Protein AF-A0A084XX07-F1 (afdb_monomer)

Radius of gyration: 15.37 Å; Cα contacts (8 Å, |Δi|>4): 76; chains: 1; bounding box: 34×21×43 Å

Mean predicted aligned error: 8.83 Å

Secondary structure (DSSP, 8-state):
-EEEEEETTTEEEEEEEEEE---SS--HHHHHHHHHHHHT-THHHHS-S-EEEEEEE------PPP-

Nearest PDB structures (foldseek):
  9jxc-assembly2_C  TM=6.181E-01  e=7.928E-02  Acinetobacter baumannii
  6mjn-assembly2_C  TM=6.159E-01  e=1.118E-01  Legionella pneumophila
  9jx6-assembly2_D  TM=6.168E-01  e=1.472E-01  Acinetobacter baumannii
  9jxc-assembly2_D  TM=6.128E-01  e=2.222E-01  Acinetobacter baumannii
  7ckl-assembly1_A  TM=4.842E-01  e=4.896E+00  Mammarenavirus lassaense

pLDDT: mean 75.82, std 13.4, range [44.28, 90.06]

InterPro domains:
  IPR015946 K homology domain-like, alpha/beta [G3DSA:3.30.300.20] (1-62)
  IPR036102 OsmC/Ohr superfamily [SSF82784] (6-50)

Solvent-accessible surface area (backbone atoms only — not comparable to full-atom values): 4367 Å² total; per-residue (Å²): 90,80,48,78,43,80,43,93,95,67,48,78,25,44,32,37,47,47,78,44,78,73,82,71,98,64,51,74,67,54,51,51,53,52,51,54,56,63,71,64,52,71,59,66,74,74,61,79,62,63,58,47,74,46,79,44,75,51,95,63,82,74,78,72,83,79,130

Foldseek 3Di:
DWDWDQDVPQGTAIEAEDEDEDDDQADPVNVVVVVVVVLVDPVCVVVPGHYHYHYDYDPPDPNDDDD

Structure (mmCIF, N/CA/C/O backbone):
data_AF-A0A084XX07-F1
#
_entry.id   AF-A0A084XX07-F1
#
loop_
_atom_site.group_PDB
_atom_site.id
_atom_site.type_symbol
_atom_site.label_atom_id
_atom_site.label_alt_id
_atom_site.label_comp_id
_atom_site.label_asym_id
_atom_site.label_entity_id
_atom_site.label_seq_id
_atom_site.pdbx_PDB_ins_code
_atom_site.Cartn_x
_atom_site.Cartn_y
_atom_site.Cartn_z
_atom_site.occupancy
_atom_site.B_iso_or_equiv
_atom_site.auth_seq_id
_atom_site.auth_comp_id
_atom_site.auth_asym_id
_atom_site.auth_atom_id
_atom_site.pdbx_PDB_model_num
ATOM 1 N N . MET A 1 1 ? 12.565 -6.135 1.823 1.00 73.19 1 MET A N 1
ATOM 2 C CA . MET A 1 1 ? 13.538 -7.011 1.130 1.00 73.19 1 MET A CA 1
ATOM 3 C C . MET A 1 1 ? 13.560 -6.608 -0.331 1.00 73.19 1 MET A C 1
ATOM 5 O O . MET A 1 1 ? 12.484 -6.330 -0.850 1.00 73.19 1 MET A O 1
ATOM 9 N N . HIS A 1 2 ? 14.740 -6.502 -0.944 1.00 78.25 2 HIS A N 1
ATOM 10 C CA . HIS A 1 2 ? 14.882 -6.212 -2.375 1.00 78.25 2 HIS A CA 1
ATOM 11 C C . HIS A 1 2 ? 15.411 -7.466 -3.072 1.00 78.25 2 HIS A C 1
ATOM 13 O O . HIS A 1 2 ? 16.375 -8.058 -2.585 1.00 78.25 2 HIS A O 1
ATOM 19 N N . ASP A 1 3 ? 14.782 -7.875 -4.165 1.00 83.81 3 ASP A N 1
ATOM 20 C CA . ASP A 1 3 ? 15.140 -9.071 -4.920 1.00 83.81 3 ASP A CA 1
ATOM 21 C C . ASP A 1 3 ? 14.853 -8.882 -6.411 1.00 83.81 3 ASP A C 1
ATOM 23 O O . ASP A 1 3 ? 13.926 -8.171 -6.774 1.00 83.81 3 ASP A O 1
ATOM 27 N N . ARG A 1 4 ? 15.643 -9.505 -7.290 1.00 83.19 4 ARG A N 1
ATOM 28 C CA . ARG A 1 4 ? 15.382 -9.471 -8.736 1.00 83.19 4 ARG A CA 1
ATOM 29 C C . ARG A 1 4 ? 14.544 -10.669 -9.134 1.00 83.19 4 ARG A C 1
ATOM 31 O O . ARG A 1 4 ? 14.925 -11.799 -8.830 1.00 83.19 4 ARG A O 1
ATOM 38 N N . ILE A 1 5 ? 13.458 -10.422 -9.853 1.00 83.75 5 ILE A N 1
ATOM 39 C CA . ILE A 1 5 ? 12.580 -11.464 -10.385 1.00 83.75 5 ILE A CA 1
ATOM 40 C C . ILE A 1 5 ? 12.493 -11.351 -11.907 1.00 83.75 5 ILE A C 1
ATOM 42 O O . ILE A 1 5 ? 12.653 -10.268 -12.465 1.00 83.75 5 ILE A O 1
ATOM 46 N N . GLU A 1 6 ? 12.259 -12.468 -12.589 1.00 79.38 6 GLU A N 1
ATOM 47 C CA . GLU A 1 6 ? 11.932 -12.458 -14.017 1.00 79.38 6 GLU A CA 1
ATOM 48 C C . GLU A 1 6 ? 10.425 -12.271 -14.184 1.00 79.38 6 GLU A C 1
ATOM 50 O O . GLU A 1 6 ? 9.634 -13.025 -13.617 1.00 79.38 6 GLU A O 1
ATOM 55 N N . ALA A 1 7 ? 10.034 -11.246 -14.940 1.00 71.31 7 ALA A N 1
ATOM 56 C CA . ALA A 1 7 ? 8.648 -11.001 -15.309 1.00 71.31 7 ALA A CA 1
ATOM 57 C C . ALA A 1 7 ? 8.448 -11.311 -16.795 1.00 71.31 7 ALA A C 1
ATOM 59 O O . ALA A 1 7 ? 9.208 -10.838 -17.647 1.00 71.31 7 ALA A O 1
ATOM 60 N N . GLU A 1 8 ? 7.425 -12.111 -17.106 1.00 67.31 8 GLU A N 1
ATOM 61 C CA . GLU A 1 8 ? 7.091 -12.491 -18.480 1.00 67.31 8 GLU A CA 1
ATOM 62 C C . GLU A 1 8 ? 6.888 -11.237 -19.344 1.00 67.31 8 GLU A C 1
ATOM 64 O O . GLU A 1 8 ? 6.029 -10.401 -19.073 1.00 67.31 8 GLU A O 1
ATOM 69 N N . GLY A 1 9 ? 7.732 -11.082 -20.368 1.00 72.00 9 GLY A N 1
ATOM 70 C CA . GLY A 1 9 ? 7.708 -9.948 -21.299 1.00 72.00 9 GLY A CA 1
ATOM 71 C C . GLY A 1 9 ? 8.525 -8.713 -20.892 1.00 72.00 9 GLY A C 1
ATOM 72 O O . GLY A 1 9 ? 8.756 -7.866 -21.748 1.00 72.00 9 GLY A O 1
ATOM 73 N N . HIS A 1 10 ? 9.013 -8.621 -19.648 1.00 67.50 10 HIS A N 1
ATOM 74 C CA . HIS A 1 10 ? 9.720 -7.435 -19.123 1.00 67.50 10 HIS A CA 1
ATOM 75 C C . HIS A 1 10 ? 11.173 -7.698 -18.682 1.00 67.50 10 HIS A C 1
ATOM 77 O O . HIS A 1 10 ? 11.883 -6.777 -18.287 1.00 67.50 10 HIS A O 1
ATOM 83 N N . GLY A 1 11 ? 11.662 -8.938 -18.774 1.00 77.31 11 GLY A N 1
ATOM 84 C CA . GLY A 1 11 ? 13.028 -9.274 -18.361 1.00 77.31 11 GLY A CA 1
ATOM 85 C C . GLY A 1 11 ? 13.197 -9.258 -16.837 1.00 77.31 11 GLY A C 1
ATOM 86 O O . GLY A 1 11 ? 12.273 -9.604 -16.100 1.00 77.31 11 GLY A O 1
ATOM 87 N N . LYS A 1 12 ? 14.400 -8.921 -16.352 1.00 76.94 12 LYS A N 1
ATOM 88 C CA . LYS A 1 12 ? 14.695 -8.875 -14.910 1.00 76.94 12 LYS A CA 1
ATOM 89 C C . LYS A 1 12 ? 14.212 -7.559 -14.319 1.00 76.94 12 LYS A C 1
ATOM 91 O O . LYS A 1 12 ? 14.740 -6.509 -14.667 1.00 76.94 12 LYS A O 1
ATOM 96 N N . ILE A 1 13 ? 13.273 -7.657 -13.388 1.00 82.56 13 ILE A N 1
ATOM 97 C CA . ILE A 1 13 ? 12.670 -6.525 -12.691 1.00 82.56 13 ILE A CA 1
ATOM 98 C C . ILE A 1 13 ? 13.098 -6.541 -11.219 1.00 82.56 13 ILE A C 1
ATOM 100 O O . ILE A 1 13 ? 13.247 -7.608 -10.612 1.00 82.56 13 ILE A O 1
ATOM 104 N N . ASP A 1 14 ? 13.305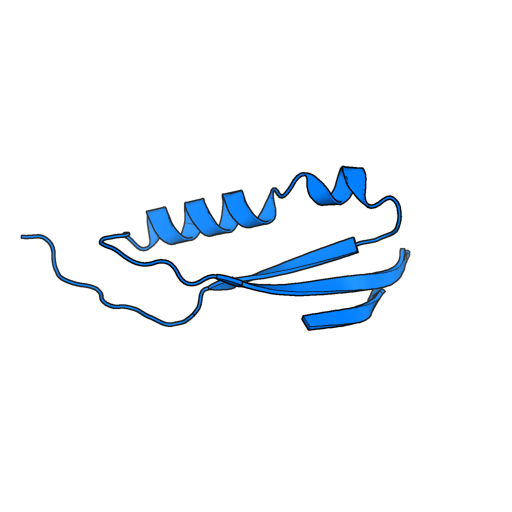 -5.368 -10.629 1.00 82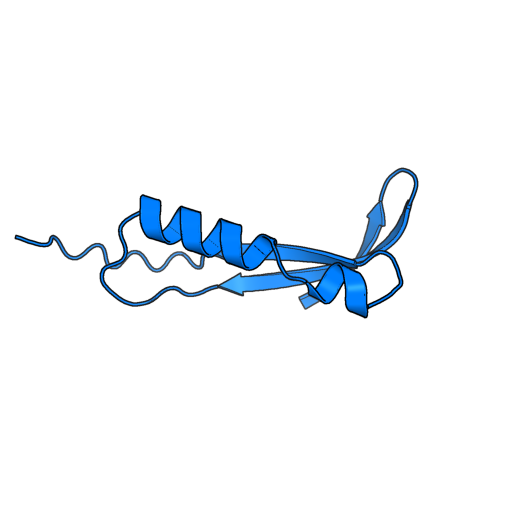.31 14 ASP A N 1
ATOM 105 C CA . ASP A 1 14 ? 13.635 -5.242 -9.210 1.00 82.31 14 ASP A CA 1
ATOM 106 C C . ASP A 1 14 ? 12.339 -5.234 -8.389 1.00 82.31 14 ASP A C 1
ATOM 108 O O . ASP A 1 14 ? 11.466 -4.381 -8.548 1.00 82.31 14 ASP A O 1
ATOM 112 N N . ARG A 1 15 ? 12.187 -6.201 -7.486 1.00 84.19 15 ARG A N 1
ATOM 113 C CA . ARG A 1 15 ? 11.060 -6.294 -6.563 1.00 84.19 15 ARG A CA 1
ATOM 114 C C . ARG A 1 15 ? 11.444 -5.754 -5.194 1.00 84.19 15 ARG A C 1
ATOM 116 O O . ARG A 1 15 ? 12.452 -6.135 -4.606 1.00 84.19 15 ARG A O 1
ATOM 123 N N . ILE A 1 16 ? 10.584 -4.906 -4.642 1.00 84.81 16 ILE A N 1
ATOM 124 C CA . ILE A 1 16 ? 10.657 -4.431 -3.262 1.00 84.81 16 ILE A CA 1
ATOM 125 C C . ILE A 1 16 ? 9.457 -4.981 -2.507 1.00 84.81 16 ILE A C 1
ATOM 127 O O . ILE A 1 16 ? 8.321 -4.577 -2.743 1.00 84.81 16 ILE A O 1
ATOM 131 N N . SER A 1 17 ? 9.719 -5.869 -1.554 1.00 85.12 17 SER A N 1
ATOM 132 C CA . SER A 1 17 ? 8.703 -6.359 -0.624 1.00 85.12 17 SER A CA 1
ATOM 133 C C . SER A 1 17 ? 8.754 -5.568 0.678 1.00 85.12 17 SER A C 1
ATOM 135 O O . SER A 1 17 ? 9.815 -5.486 1.317 1.00 85.12 17 SER A O 1
ATOM 137 N N . ARG A 1 18 ? 7.609 -5.015 1.093 1.00 87.12 18 ARG A N 1
ATOM 138 C CA . ARG A 1 18 ? 7.452 -4.308 2.370 1.00 87.12 18 ARG A CA 1
ATOM 139 C C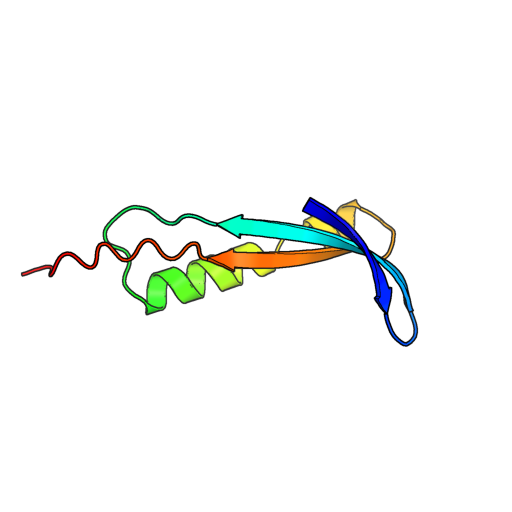 . ARG A 1 18 ? 6.248 -4.806 3.159 1.00 87.12 18 ARG A C 1
ATOM 141 O O . ARG A 1 18 ? 5.221 -5.182 2.598 1.00 87.12 18 ARG A O 1
ATOM 148 N N . ILE A 1 19 ? 6.385 -4.732 4.473 1.00 89.94 19 ILE A N 1
ATOM 149 C CA . ILE A 1 19 ? 5.342 -5.066 5.435 1.00 89.94 19 ILE A CA 1
ATOM 150 C C . ILE A 1 19 ? 4.862 -3.754 6.051 1.00 89.94 19 ILE A C 1
ATOM 152 O O . ILE A 1 19 ? 5.676 -2.934 6.476 1.00 89.94 19 ILE A O 1
ATOM 156 N N . ILE A 1 20 ? 3.551 -3.540 6.061 1.00 89.25 20 ILE A N 1
ATOM 157 C CA . ILE A 1 20 ? 2.918 -2.333 6.584 1.00 89.25 20 ILE A CA 1
ATOM 158 C C . ILE A 1 20 ? 2.163 -2.700 7.856 1.00 89.25 20 ILE A C 1
ATOM 160 O O . ILE A 1 20 ? 1.189 -3.453 7.823 1.00 89.25 20 ILE A O 1
ATOM 164 N N . THR A 1 21 ? 2.588 -2.122 8.973 1.00 89.50 21 THR A N 1
ATOM 165 C CA . THR A 1 21 ? 1.870 -2.218 10.243 1.00 89.50 21 THR A CA 1
ATOM 166 C C . THR A 1 21 ? 0.970 -1.002 10.393 1.00 89.50 21 THR A C 1
ATOM 168 O O . THR A 1 21 ? 1.444 0.132 10.377 1.00 89.50 21 THR A O 1
ATOM 171 N N . LEU A 1 22 ? -0.332 -1.242 10.532 1.00 86.00 22 LEU A N 1
ATOM 172 C CA . LEU A 1 22 ? -1.326 -0.206 10.797 1.00 86.00 22 LEU A CA 1
ATOM 173 C C . LEU A 1 22 ? -1.769 -0.304 12.258 1.00 86.00 22 LEU A C 1
ATOM 175 O O . LEU A 1 22 ? -2.290 -1.340 12.682 1.00 86.00 22 LEU A O 1
ATOM 179 N N . THR A 1 23 ? -1.562 0.771 13.011 1.00 85.69 23 THR A N 1
ATOM 180 C CA . THR A 1 23 ? -1.939 0.897 14.423 1.00 85.69 23 THR A CA 1
ATOM 181 C C . THR A 1 23 ? -3.149 1.825 14.582 1.00 85.69 23 THR A C 1
ATOM 183 O O . THR A 1 23 ? -3.387 2.690 13.739 1.00 85.69 23 THR A O 1
ATOM 186 N N . GLY A 1 24 ? -3.925 1.628 15.653 1.00 84.31 24 GLY A N 1
ATOM 187 C CA . GLY A 1 24 ? -5.137 2.402 15.961 1.00 84.31 24 GLY A CA 1
ATOM 188 C C . GLY A 1 24 ? -6.451 1.758 15.497 1.00 84.31 2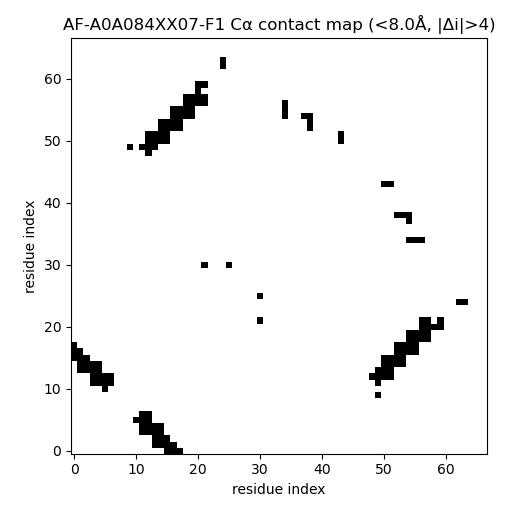4 GLY A C 1
ATOM 189 O O . GLY A 1 24 ? -6.454 0.678 14.894 1.00 84.31 24 GLY A O 1
ATOM 190 N N . ASP A 1 25 ? -7.559 2.451 15.779 1.00 82.12 25 ASP A N 1
ATOM 191 C CA . ASP A 1 25 ? -8.942 2.019 15.517 1.00 82.12 25 ASP A CA 1
ATOM 192 C C . ASP A 1 25 ? -9.306 2.143 14.033 1.00 82.12 25 ASP A C 1
ATOM 194 O O . ASP A 1 25 ? -10.077 2.997 13.5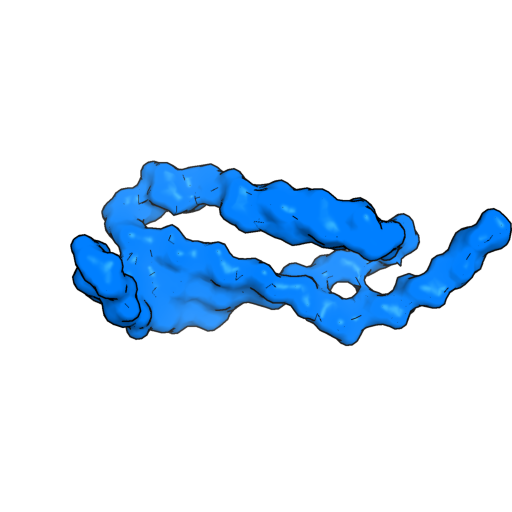97 1.00 82.12 25 ASP A O 1
ATOM 198 N N . LEU A 1 26 ? -8.691 1.288 13.221 1.00 84.88 26 LEU A N 1
ATOM 199 C CA . LEU A 1 26 ? -8.932 1.222 11.787 1.00 84.88 26 LEU A CA 1
ATOM 200 C C . LEU A 1 26 ? -9.810 0.021 11.466 1.00 84.88 26 LEU A C 1
ATOM 202 O O . LEU A 1 26 ? -9.395 -1.132 11.626 1.00 84.88 26 LEU A O 1
ATOM 206 N N . THR A 1 27 ? -10.992 0.303 10.928 1.00 85.00 27 THR A N 1
ATOM 207 C CA . THR A 1 27 ? -11.878 -0.708 10.351 1.00 85.00 27 THR A CA 1
ATOM 208 C C . THR A 1 27 ? -11.197 -1.429 9.186 1.00 85.00 27 THR A C 1
ATOM 210 O O . THR A 1 27 ? -10.267 -0.923 8.547 1.00 85.00 27 THR A O 1
ATOM 213 N N . ARG A 1 28 ? -11.688 -2.626 8.854 1.00 84.12 28 ARG A N 1
ATOM 214 C CA . ARG A 1 28 ? -11.160 -3.422 7.736 1.00 84.12 28 ARG A CA 1
ATOM 215 C C . ARG A 1 28 ? -11.216 -2.672 6.397 1.00 84.12 28 ARG A C 1
ATOM 217 O O . ARG A 1 28 ? -10.281 -2.777 5.605 1.00 84.12 28 ARG A O 1
ATOM 224 N N . ASP A 1 29 ? -12.268 -1.882 6.176 1.00 86.56 29 ASP A N 1
ATOM 225 C CA . ASP A 1 29 ? -12.423 -1.031 4.989 1.00 86.56 29 ASP A CA 1
ATOM 226 C C . ASP A 1 29 ? -11.355 0.076 4.934 1.00 86.56 29 ASP A C 1
ATOM 228 O O . ASP A 1 29 ? -10.681 0.242 3.916 1.00 86.56 29 ASP A O 1
ATOM 232 N N . GLN A 1 30 ? -11.110 0.768 6.052 1.00 89.12 30 GLN A N 1
ATOM 233 C CA . GLN A 1 30 ? -10.053 1.784 6.136 1.00 89.12 30 GLN A CA 1
ATOM 234 C C . GLN A 1 30 ? -8.668 1.179 5.891 1.00 89.12 30 GLN A C 1
ATOM 236 O O . GLN A 1 30 ? -7.880 1.736 5.127 1.00 89.12 30 GLN A O 1
ATOM 241 N N . ARG A 1 31 ? -8.378 0.010 6.475 1.00 88.75 31 ARG A N 1
ATOM 242 C CA . ARG A 1 31 ? -7.117 -0.715 6.243 1.00 88.75 31 ARG A CA 1
ATOM 243 C C . ARG A 1 31 ? -6.936 -1.088 4.769 1.00 88.75 31 ARG A C 1
ATOM 245 O O . ARG A 1 31 ? -5.844 -0.918 4.231 1.00 88.75 31 ARG A O 1
ATOM 252 N N . SER A 1 32 ? -8.001 -1.534 4.100 1.00 87.12 32 SER A N 1
ATOM 253 C CA . SER A 1 32 ? -7.983 -1.841 2.663 1.00 87.12 32 SER A CA 1
ATOM 254 C C . SER A 1 32 ? -7.701 -0.597 1.813 1.00 87.12 32 SER A C 1
ATOM 256 O O . SER A 1 32 ? -6.825 -0.622 0.946 1.00 87.12 32 SER A O 1
ATOM 258 N N . LYS A 1 33 ? -8.365 0.527 2.112 1.00 90.06 33 LYS A N 1
ATOM 259 C CA . LYS A 1 33 ? -8.130 1.812 1.434 1.00 90.06 33 LYS A CA 1
ATOM 260 C C . LYS A 1 33 ? -6.697 2.308 1.621 1.00 90.06 33 LYS A C 1
ATOM 262 O O . LYS A 1 33 ? -6.071 2.737 0.654 1.00 90.06 33 LYS A O 1
ATOM 267 N N . LEU A 1 34 ? -6.157 2.207 2.835 1.00 89.81 34 LEU A N 1
ATOM 268 C CA . LEU A 1 34 ? -4.771 2.577 3.134 1.00 89.81 34 LEU A CA 1
ATOM 269 C C . LEU A 1 34 ? -3.770 1.702 2.373 1.00 89.81 34 LEU A C 1
ATOM 271 O O . LEU A 1 34 ? -2.815 2.229 1.806 1.00 89.81 34 LEU A O 1
ATOM 275 N N . LEU A 1 35 ? -4.013 0.391 2.285 1.00 88.38 35 LEU A N 1
ATOM 276 C CA . LEU A 1 35 ? -3.195 -0.510 1.471 1.00 88.38 35 LEU A CA 1
ATOM 277 C C . LEU A 1 35 ? -3.253 -0.136 -0.020 1.00 88.38 35 LEU A C 1
ATOM 279 O O . LEU A 1 35 ? -2.219 -0.087 -0.686 1.00 88.38 35 LEU A O 1
ATOM 283 N N . ALA A 1 36 ? -4.439 0.189 -0.541 1.00 87.75 36 ALA A N 1
ATOM 284 C CA . ALA A 1 36 ? -4.604 0.626 -1.924 1.00 87.75 36 ALA A CA 1
ATOM 285 C C . ALA A 1 36 ? -3.862 1.944 -2.211 1.00 8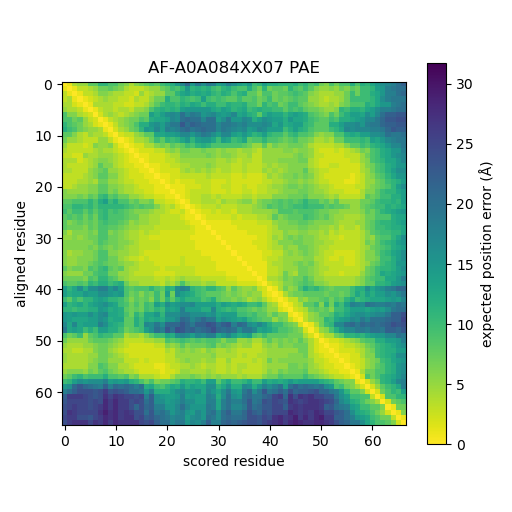7.75 36 ALA A C 1
ATOM 287 O O . ALA A 1 36 ? -3.220 2.071 -3.252 1.00 87.75 36 ALA A O 1
ATOM 288 N N . ILE A 1 37 ? -3.897 2.908 -1.283 1.00 88.12 37 ILE A N 1
ATOM 289 C CA . ILE A 1 37 ? -3.119 4.155 -1.372 1.00 88.12 37 ILE A CA 1
ATOM 290 C C . ILE A 1 37 ? -1.622 3.848 -1.356 1.00 88.12 37 ILE A C 1
ATOM 292 O O . ILE A 1 37 ? -0.882 4.357 -2.197 1.00 88.12 37 ILE A O 1
ATOM 296 N N . ALA A 1 38 ? -1.177 2.981 -0.446 1.00 84.81 38 ALA A N 1
ATOM 297 C CA . ALA A 1 38 ? 0.219 2.591 -0.348 1.00 84.81 38 ALA A CA 1
ATOM 298 C C . ALA A 1 38 ? 0.723 1.971 -1.667 1.00 84.81 38 ALA A C 1
ATOM 300 O O . ALA A 1 38 ? 1.845 2.265 -2.086 1.00 84.81 38 ALA A O 1
ATOM 301 N N . ASN A 1 39 ? -0.104 1.174 -2.352 1.00 79.81 39 ASN A N 1
ATOM 302 C CA . ASN A 1 39 ? 0.224 0.561 -3.644 1.00 79.81 39 ASN A CA 1
ATOM 303 C C . ASN A 1 39 ? 0.198 1.538 -4.835 1.00 79.81 39 ASN A C 1
ATOM 305 O O . ASN A 1 39 ? 0.798 1.247 -5.863 1.00 79.81 39 ASN A O 1
ATOM 309 N N . LYS A 1 40 ? -0.398 2.729 -4.705 1.00 81.06 40 LYS A N 1
ATOM 310 C CA . LYS A 1 40 ? -0.354 3.794 -5.731 1.00 81.06 40 LYS A CA 1
ATOM 311 C C . LYS A 1 40 ? 0.937 4.630 -5.685 1.00 81.06 40 LYS A C 1
ATOM 313 O O . LYS A 1 40 ? 0.951 5.784 -6.111 1.00 81.06 40 LYS A O 1
ATOM 318 N N . CYS A 1 41 ? 2.021 4.082 -5.135 1.00 68.94 41 CYS A N 1
ATOM 319 C CA . CYS A 1 41 ? 3.243 4.827 -4.843 1.00 68.94 41 CYS A CA 1
ATOM 320 C C . CYS A 1 41 ? 3.858 5.449 -6.120 1.00 68.94 41 CYS A C 1
ATOM 322 O O . CYS A 1 41 ? 4.186 4.721 -7.058 1.00 68.94 41 CYS A O 1
ATOM 324 N N . PRO A 1 42 ? 4.091 6.778 -6.164 1.00 67.75 42 PRO A N 1
ATOM 325 C CA . PRO A 1 42 ? 4.605 7.471 -7.350 1.00 67.75 42 PRO A CA 1
ATOM 326 C C . PRO A 1 42 ? 6.065 7.127 -7.675 1.00 67.75 42 PRO A C 1
ATOM 328 O O . PRO A 1 42 ? 6.555 7.522 -8.733 1.00 67.75 42 PRO A O 1
ATOM 331 N N . MET A 1 43 ? 6.745 6.384 -6.792 1.00 64.69 43 MET A N 1
ATOM 332 C CA . MET A 1 43 ? 8.135 5.945 -6.945 1.00 64.69 43 MET A CA 1
ATOM 333 C C . MET A 1 43 ? 8.378 5.128 -8.215 1.00 64.69 43 MET A C 1
ATOM 335 O O . MET A 1 43 ? 9.467 5.218 -8.773 1.00 64.69 43 MET A O 1
ATOM 339 N N . TYR A 1 44 ? 7.358 4.427 -8.729 1.00 59.72 44 TYR A N 1
ATOM 340 C CA . TYR A 1 44 ? 7.435 3.729 -10.018 1.00 59.72 44 TYR A CA 1
ATOM 341 C C . TYR A 1 44 ? 7.868 4.661 -11.168 1.00 59.72 44 TYR A C 1
ATOM 343 O O . TYR A 1 44 ? 8.570 4.240 -12.078 1.00 59.72 44 TYR A O 1
ATOM 351 N N . ARG A 1 45 ? 7.504 5.954 -11.110 1.00 59.97 45 ARG A N 1
ATOM 352 C CA . ARG A 1 45 ? 7.895 6.956 -12.122 1.00 59.97 45 ARG A CA 1
ATOM 353 C C . ARG A 1 45 ? 9.307 7.507 -11.930 1.00 59.97 45 ARG A C 1
ATOM 355 O O . ARG A 1 45 ? 9.906 7.980 -12.889 1.00 59.97 45 ARG A O 1
ATOM 362 N N . VAL A 1 46 ? 9.813 7.496 -10.697 1.00 59.44 46 VAL A N 1
ATOM 363 C CA . VAL A 1 46 ? 11.101 8.114 -10.340 1.00 59.44 46 VAL A CA 1
ATOM 364 C C . VAL A 1 46 ? 12.263 7.148 -10.573 1.00 59.44 46 VAL A C 1
ATOM 366 O O . VAL A 1 46 ? 13.346 7.589 -10.937 1.00 59.44 46 VAL A O 1
ATOM 369 N N . LEU A 1 47 ? 12.044 5.840 -10.407 1.00 59.56 47 LEU A N 1
ATOM 370 C CA . LEU A 1 47 ? 13.119 4.842 -10.413 1.00 59.56 47 LEU A CA 1
ATOM 371 C C . LEU A 1 47 ? 13.477 4.234 -11.784 1.00 59.56 47 LEU A C 1
ATOM 373 O O . LEU A 1 47 ? 14.323 3.354 -11.799 1.00 59.56 47 LEU A O 1
ATOM 377 N N . HIS A 1 48 ? 12.905 4.714 -12.903 1.00 57.66 48 HIS A N 1
ATOM 378 C CA . HIS A 1 48 ? 13.292 4.411 -14.303 1.00 57.66 48 HIS A CA 1
ATOM 379 C C . HIS A 1 48 ? 14.097 3.109 -14.504 1.00 57.66 48 HIS A C 1
ATOM 381 O O . HIS A 1 48 ? 15.289 3.143 -14.791 1.00 57.66 48 HIS A O 1
ATOM 387 N N . SER A 1 49 ? 13.435 1.973 -14.296 1.00 57.41 49 SER A N 1
ATOM 388 C CA . SER A 1 49 ? 13.755 0.596 -14.711 1.00 57.41 49 SER A CA 1
ATOM 389 C C . SER A 1 49 ? 12.783 -0.286 -13.931 1.00 57.41 49 SER A C 1
ATOM 391 O O . SER A 1 49 ? 12.491 0.015 -12.776 1.00 57.41 49 SER A O 1
ATOM 393 N N . ASP A 1 50 ? 12.208 -1.291 -14.575 1.00 71.62 50 ASP A N 1
ATOM 394 C CA . ASP A 1 50 ? 11.087 -2.105 -14.105 1.00 71.62 50 ASP A CA 1
ATOM 395 C C . ASP A 1 50 ? 11.149 -2.464 -12.602 1.00 71.62 50 ASP A C 1
ATOM 397 O O . ASP A 1 50 ? 11.836 -3.396 -12.185 1.00 71.62 50 ASP A O 1
ATOM 401 N N . LEU A 1 51 ? 10.425 -1.703 -11.771 1.00 77.50 51 LEU A N 1
ATOM 402 C CA . LEU A 1 51 ? 10.419 -1.849 -10.314 1.00 77.50 51 LEU A CA 1
ATOM 403 C C . LEU A 1 51 ? 9.031 -2.267 -9.825 1.00 77.50 51 LEU A C 1
ATOM 405 O O . LEU A 1 51 ? 8.081 -1.490 -9.891 1.00 77.50 51 LEU A O 1
ATOM 409 N N . CYS A 1 52 ? 8.909 -3.454 -9.240 1.00 78.56 52 CYS A N 1
ATOM 410 C CA . CYS A 1 52 ? 7.661 -3.932 -8.652 1.00 78.56 52 CYS A CA 1
ATOM 411 C C . CYS A 1 52 ? 7.663 -3.752 -7.129 1.00 78.56 52 CYS A C 1
ATOM 413 O O . CYS A 1 52 ? 8.465 -4.357 -6.422 1.00 78.56 52 CYS A O 1
ATOM 415 N N . ILE A 1 53 ? 6.742 -2.952 -6.588 1.00 82.50 53 ILE A N 1
ATOM 416 C CA . ILE A 1 53 ? 6.584 -2.808 -5.134 1.00 82.50 53 ILE A CA 1
ATOM 417 C C . ILE A 1 53 ? 5.420 -3.682 -4.671 1.00 82.50 53 ILE A C 1
ATOM 419 O O . ILE A 1 53 ? 4.267 -3.423 -5.010 1.00 82.50 53 ILE A O 1
ATOM 423 N N . HIS A 1 54 ? 5.719 -4.678 -3.841 1.00 84.12 54 HIS A N 1
ATOM 424 C CA . HIS A 1 54 ? 4.727 -5.535 -3.208 1.00 84.12 54 HIS A CA 1
ATOM 425 C C . HIS A 1 54 ? 4.564 -5.150 -1.732 1.00 84.12 54 HIS A C 1
ATOM 427 O O . HIS A 1 54 ? 5.522 -5.174 -0.954 1.00 84.12 54 HIS A O 1
ATOM 433 N N . SER A 1 55 ? 3.344 -4.774 -1.346 1.00 86.25 55 SER A N 1
ATOM 434 C CA . SER A 1 55 ? 3.013 -4.386 0.029 1.00 86.25 55 SER A CA 1
ATOM 435 C C . SER A 1 55 ? 2.045 -5.387 0.643 1.00 86.25 55 SER A C 1
ATOM 437 O O . SER A 1 55 ? 0.995 -5.653 0.060 1.00 86.25 55 SER A O 1
ATOM 439 N N . VAL A 1 56 ? 2.350 -5.865 1.846 1.00 87.88 56 VAL A N 1
ATOM 440 C CA . VAL A 1 56 ? 1.448 -6.703 2.648 1.00 87.88 56 VAL A CA 1
ATOM 441 C C . VAL A 1 56 ? 1.165 -6.037 3.991 1.00 87.88 56 VAL A C 1
ATOM 443 O O . VAL A 1 56 ? 2.011 -5.309 4.513 1.00 87.88 56 VAL A O 1
ATOM 446 N N . LEU A 1 57 ? -0.027 -6.256 4.547 1.00 89.19 57 LEU A N 1
ATOM 447 C CA . LEU A 1 57 ? -0.345 -5.810 5.904 1.00 89.19 57 LEU A CA 1
ATOM 448 C C . LEU A 1 57 ? 0.208 -6.820 6.911 1.00 89.19 57 LEU A C 1
ATOM 450 O O . LEU A 1 57 ? 0.065 -8.022 6.713 1.00 89.19 57 LEU A O 1
ATOM 454 N N . ALA A 1 58 ? 0.825 -6.332 7.986 1.00 86.00 58 ALA A N 1
ATOM 455 C CA . ALA A 1 58 ? 1.157 -7.173 9.128 1.00 86.00 58 ALA A CA 1
ATOM 456 C C . ALA A 1 58 ? -0.129 -7.575 9.864 1.00 86.00 58 ALA A C 1
ATOM 458 O O . ALA A 1 58 ? -0.971 -6.717 10.157 1.00 86.00 58 ALA A O 1
ATOM 459 N N . ASP A 1 59 ? -0.249 -8.856 10.212 1.00 66.06 59 ASP A N 1
ATOM 460 C CA . ASP A 1 59 ? -1.340 -9.383 11.031 1.00 66.06 59 ASP A CA 1
ATOM 461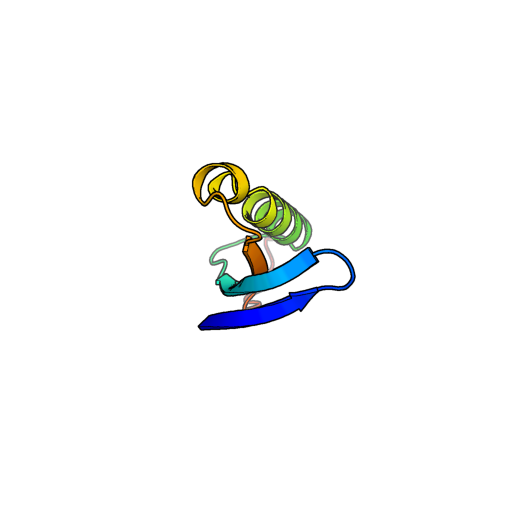 C C . ASP A 1 59 ? -1.182 -8.938 12.492 1.00 66.06 59 ASP A C 1
ATOM 463 O O . ASP A 1 59 ? -0.736 -9.671 13.366 1.00 66.06 59 ASP A O 1
ATOM 467 N N . CYS A 1 60 ? -1.543 -7.688 12.763 1.00 54.59 60 CYS A N 1
ATOM 468 C CA . CYS A 1 60 ? -1.787 -7.172 14.103 1.00 54.59 60 CYS A CA 1
ATOM 469 C C . CYS A 1 60 ? -3.227 -6.650 14.122 1.00 54.59 60 CYS A C 1
ATOM 471 O O . CYS A 1 60 ? -3.504 -5.483 13.831 1.00 54.59 60 CYS A O 1
ATOM 473 N N . GLN A 1 61 ? -4.169 -7.567 14.348 1.00 52.94 61 GLN A N 1
ATOM 474 C CA . GLN A 1 61 ? -5.584 -7.260 14.531 1.00 52.94 61 GLN A CA 1
ATOM 475 C C . GLN A 1 61 ? -5.856 -7.066 16.026 1.00 52.94 61 GLN A C 1
ATOM 477 O O . GLN A 1 61 ? -6.344 -7.972 16.692 1.00 52.94 61 GLN A O 1
ATOM 482 N N . SER A 1 62 ? -5.574 -5.881 16.570 1.00 46.78 62 SER A N 1
ATOM 483 C CA . SER A 1 62 ? -6.293 -5.423 17.763 1.00 46.78 62 SER A CA 1
ATOM 484 C C . SER A 1 62 ? -7.606 -4.800 17.290 1.00 46.78 62 SER A C 1
ATOM 486 O O . SER A 1 62 ? -7.706 -3.589 17.103 1.00 46.78 62 SER A O 1
ATOM 488 N N . ALA A 1 63 ? -8.594 -5.646 17.000 1.00 46.69 63 ALA A N 1
ATOM 489 C CA . ALA A 1 63 ? -9.971 -5.203 16.837 1.00 46.69 63 ALA A CA 1
ATOM 490 C C . ALA A 1 63 ? -10.537 -4.928 18.236 1.00 46.69 63 ALA A C 1
ATOM 492 O O . ALA A 1 63 ? -11.100 -5.818 18.869 1.00 46.69 63 ALA A O 1
ATOM 493 N N . ALA A 1 64 ? -10.320 -3.719 18.751 1.00 47.50 64 ALA A N 1
ATOM 494 C CA . ALA A 1 64 ? -11.079 -3.238 19.894 1.00 47.50 64 ALA A CA 1
ATOM 495 C C . ALA A 1 64 ? -12.492 -2.870 19.400 1.00 47.50 64 ALA A C 1
ATOM 497 O O . ALA A 1 64 ? -12.614 -2.182 18.382 1.00 47.50 64 ALA A O 1
ATOM 498 N N . PRO A 1 65 ? -13.565 -3.354 20.048 1.00 52.09 65 PRO A N 1
ATOM 499 C CA . PRO A 1 65 ? -14.918 -2.970 19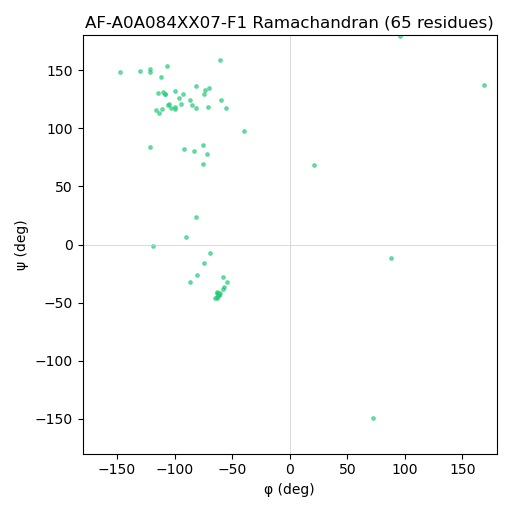.685 1.00 52.09 65 PRO A CA 1
ATOM 500 C C . PRO A 1 65 ? -15.129 -1.513 20.108 1.00 52.09 65 PRO A C 1
ATOM 502 O O . PRO A 1 65 ? -15.028 -1.184 21.289 1.00 52.09 65 PRO A O 1
ATOM 505 N N . VAL A 1 66 ? -15.395 -0.635 19.139 1.00 48.25 66 VAL A N 1
ATOM 506 C CA . VAL A 1 66 ? -15.992 0.668 19.439 1.00 48.25 66 VAL A CA 1
ATOM 507 C C . VAL A 1 66 ? -17.463 0.436 19.790 1.00 48.25 66 VAL A C 1
ATOM 509 O O . VAL A 1 66 ? -18.135 -0.361 19.133 1.00 48.25 66 VAL A O 1
ATOM 512 N N . ALA A 1 67 ? -17.869 1.068 20.890 1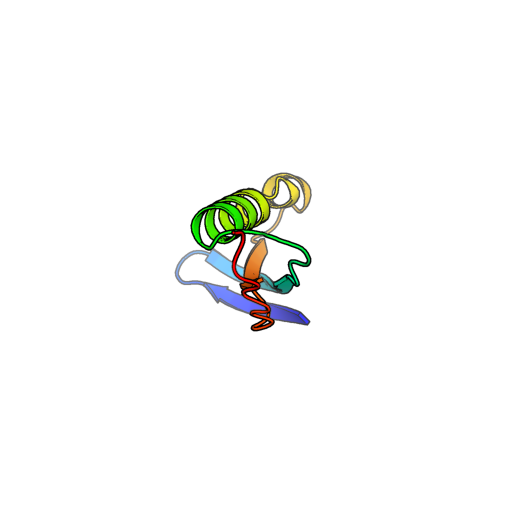.00 44.28 67 ALA A N 1
ATOM 513 C CA . ALA A 1 67 ? -19.165 0.982 21.558 1.00 44.28 67 ALA A CA 1
ATOM 514 C C . ALA A 1 67 ? -20.378 1.246 20.652 1.00 44.28 67 ALA A C 1
ATOM 516 O O . ALA A 1 67 ? -20.241 2.024 19.680 1.00 44.28 67 ALA A O 1
#

Sequence (67 aa):
MHDRIEAEGHGKIDRISRIITLTGDLTRDQRSKLLAIANKCPMYRVLHSDLCIHSVLADCQSAAPVA

Organism: NCBI:txid2954382